Protein AF-A0A388Q4W3-F1 (afdb_monomer)

Structure (mmCIF, N/CA/C/O backbone):
data_AF-A0A388Q4W3-F1
#
_entry.id   AF-A0A388Q4W3-F1
#
loop_
_atom_site.group_PDB
_atom_site.id
_atom_site.type_symbol
_atom_site.label_atom_id
_atom_site.label_alt_id
_atom_site.label_comp_id
_atom_site.label_asym_id
_atom_site.label_entity_id
_atom_site.label_seq_id
_atom_site.pdbx_PDB_ins_code
_atom_site.Cartn_x
_atom_site.Cartn_y
_atom_site.Cartn_z
_atom_site.occupancy
_atom_site.B_iso_or_equiv
_atom_site.auth_seq_id
_atom_site.auth_comp_id
_atom_site.auth_asym_id
_atom_site.auth_atom_id
_atom_site.pdbx_PDB_model_num
ATOM 1 N N . MET A 1 1 ? -43.239 -4.126 -18.726 1.00 37.62 1 MET A N 1
ATOM 2 C CA . MET A 1 1 ? -42.387 -4.594 -17.608 1.00 37.62 1 MET A CA 1
ATOM 3 C C . MET A 1 1 ? -41.227 -3.624 -17.452 1.00 37.62 1 MET A C 1
ATOM 5 O O . MET A 1 1 ? -40.272 -3.714 -18.206 1.00 37.62 1 MET A O 1
ATOM 9 N N . SER A 1 2 ? -41.355 -2.637 -16.560 1.00 35.94 2 SER A N 1
ATOM 10 C CA . SER A 1 2 ? -40.298 -1.645 -16.319 1.00 35.94 2 SER A CA 1
ATOM 11 C C . SER A 1 2 ? -39.383 -2.150 -15.203 1.00 35.94 2 SER A C 1
ATOM 13 O O . SER A 1 2 ? -39.828 -2.343 -14.070 1.00 35.94 2 SER A O 1
ATOM 15 N N . SER A 1 3 ? -38.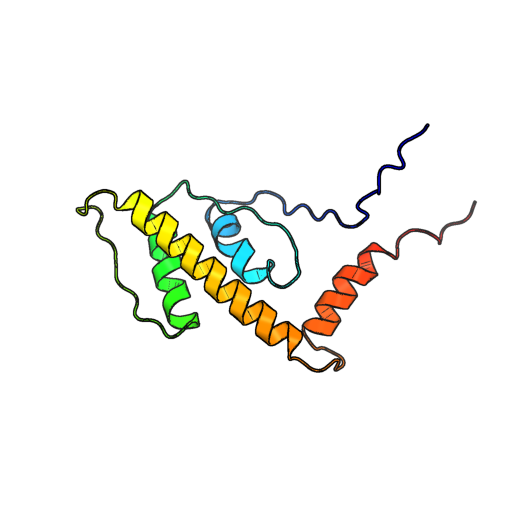131 -2.434 -15.555 1.00 40.25 3 SER A N 1
ATOM 16 C CA . SER A 1 3 ? -37.072 -2.815 -14.622 1.00 40.25 3 SER A CA 1
ATOM 17 C C . SER A 1 3 ? -36.729 -1.615 -13.738 1.00 40.25 3 SER A C 1
ATOM 19 O O . SER A 1 3 ? -36.239 -0.593 -14.218 1.00 40.25 3 SER A O 1
ATOM 21 N N . LYS A 1 4 ? -37.017 -1.731 -12.438 1.00 47.78 4 LYS A N 1
ATOM 22 C CA . LYS A 1 4 ? -36.595 -0.776 -11.409 1.00 47.78 4 LYS A CA 1
ATOM 23 C C . LYS A 1 4 ? -35.067 -0.812 -11.300 1.00 47.78 4 LYS A C 1
ATOM 25 O O . LYS A 1 4 ? -34.521 -1.683 -10.625 1.00 47.78 4 LYS A O 1
ATOM 30 N N . TYR A 1 5 ? -34.376 0.138 -11.923 1.00 44.47 5 TYR A N 1
ATOM 31 C CA . TYR A 1 5 ? -32.972 0.397 -11.613 1.00 44.47 5 TYR A CA 1
ATOM 32 C C . TYR A 1 5 ? -32.875 0.859 -10.153 1.00 44.47 5 TYR A C 1
ATOM 34 O O . TYR A 1 5 ? -33.400 1.909 -9.787 1.00 44.47 5 TYR A O 1
ATOM 42 N N . ARG A 1 6 ? -32.226 0.054 -9.303 1.00 44.84 6 ARG A N 1
ATOM 43 C CA . ARG A 1 6 ? -31.794 0.476 -7.966 1.00 44.84 6 ARG A CA 1
ATOM 44 C C . ARG A 1 6 ? -30.823 1.644 -8.148 1.00 44.84 6 ARG A C 1
ATOM 46 O O . ARG A 1 6 ? -29.697 1.429 -8.591 1.00 44.84 6 ARG A O 1
ATOM 53 N N . GLN A 1 7 ? -31.250 2.865 -7.834 1.00 46.81 7 GLN A N 1
ATOM 54 C CA . GLN A 1 7 ? -30.314 3.974 -7.682 1.00 46.81 7 GLN A CA 1
ATOM 55 C C . GLN A 1 7 ? -29.374 3.644 -6.519 1.00 46.81 7 GLN A C 1
ATOM 57 O O . GLN A 1 7 ? -29.808 3.445 -5.388 1.00 46.81 7 GLN A O 1
ATOM 62 N N . SER A 1 8 ? -28.083 3.541 -6.823 1.00 51.56 8 SER A N 1
ATOM 63 C CA . SER A 1 8 ? -27.015 3.527 -5.829 1.00 51.56 8 SER A CA 1
ATOM 64 C C . SER A 1 8 ? -26.903 4.940 -5.252 1.00 51.56 8 SER A C 1
ATOM 66 O O . SER A 1 8 ? -26.272 5.808 -5.854 1.00 51.56 8 SER A O 1
ATOM 68 N N . GLU A 1 9 ? -27.540 5.203 -4.109 1.00 54.03 9 GLU A N 1
ATOM 69 C CA . GLU A 1 9 ? -27.485 6.511 -3.429 1.00 54.03 9 GLU A CA 1
ATOM 70 C C . GLU A 1 9 ? -26.114 6.801 -2.770 1.00 54.03 9 GLU A C 1
ATOM 72 O O . GLU A 1 9 ? -25.948 7.805 -2.080 1.00 54.03 9 GLU A O 1
ATOM 77 N N . HIS A 1 10 ? -25.099 5.957 -3.005 1.00 56.53 10 HIS A N 1
ATOM 78 C CA . HIS A 1 10 ? -23.796 6.011 -2.332 1.00 56.53 10 HIS A CA 1
ATOM 79 C C . HIS A 1 10 ? -22.630 5.890 -3.324 1.00 56.53 10 HIS A C 1
ATOM 81 O O . HIS A 1 10 ? -21.868 4.926 -3.293 1.00 56.53 10 HIS A O 1
ATOM 87 N N . THR A 1 11 ? -22.478 6.863 -4.226 1.00 55.81 11 THR A N 1
ATOM 88 C CA . THR A 1 11 ? -21.311 6.916 -5.124 1.00 55.81 11 THR A CA 1
ATOM 89 C C . THR A 1 11 ? -20.368 8.026 -4.668 1.00 55.81 11 THR A C 1
ATOM 91 O O . THR A 1 11 ? -20.662 9.205 -4.842 1.00 55.81 11 THR A O 1
ATOM 94 N N . PHE A 1 12 ? -19.238 7.651 -4.068 1.00 62.59 12 PHE A N 1
ATOM 95 C CA . PHE A 1 12 ? -18.170 8.578 -3.696 1.00 62.59 12 PHE A CA 1
ATOM 96 C C . PHE A 1 12 ? -17.078 8.539 -4.767 1.00 62.59 12 PHE A C 1
ATOM 98 O O . PHE A 1 12 ? -16.511 7.481 -5.032 1.00 62.59 12 PHE A O 1
ATOM 105 N N . HIS A 1 13 ? -16.787 9.685 -5.386 1.00 67.00 13 HIS A N 1
ATOM 106 C CA . HIS A 1 13 ? -15.675 9.831 -6.323 1.00 67.00 13 HIS A CA 1
ATOM 107 C C . HIS A 1 13 ? -14.534 10.576 -5.636 1.00 67.00 13 HIS A C 1
ATOM 109 O O . HIS A 1 13 ? -14.684 11.736 -5.255 1.00 67.00 13 HIS A O 1
ATOM 115 N N . ILE A 1 14 ? -13.394 9.907 -5.477 1.00 67.56 14 ILE A N 1
ATOM 116 C CA . ILE A 1 14 ? -12.158 10.570 -5.067 1.00 67.56 14 ILE A CA 1
ATOM 117 C C . ILE A 1 14 ? -11.538 11.161 -6.336 1.00 67.56 14 ILE A C 1
ATOM 119 O O . ILE A 1 14 ? -11.213 10.387 -7.240 1.00 67.56 14 ILE A O 1
ATOM 123 N N . PRO A 1 15 ? -11.379 12.493 -6.438 1.00 68.12 15 PRO A N 1
ATOM 124 C CA . PRO A 1 15 ? -10.725 13.095 -7.590 1.00 68.12 15 PRO A CA 1
ATOM 125 C C . PRO A 1 15 ? -9.306 12.541 -7.735 1.00 68.12 15 PRO A C 1
ATOM 127 O O . PRO A 1 15 ? -8.598 12.325 -6.747 1.00 68.12 15 PRO A O 1
ATOM 130 N N . VAL A 1 16 ? -8.891 12.300 -8.977 1.00 61.94 16 VAL A N 1
ATOM 131 C CA . VAL A 1 16 ? -7.541 11.816 -9.275 1.00 61.94 16 VAL A CA 1
ATOM 132 C C . VAL A 1 16 ? -6.547 12.933 -8.957 1.00 61.94 16 VAL A C 1
ATOM 134 O O . VAL A 1 16 ? -6.521 13.963 -9.626 1.00 61.94 16 VAL A O 1
ATOM 137 N N . MET A 1 17 ? -5.747 12.730 -7.912 1.00 70.56 17 MET A N 1
ATOM 138 C CA . MET A 1 17 ? -4.642 13.613 -7.529 1.00 70.56 17 MET A CA 1
ATOM 139 C C . MET A 1 17 ? -3.316 13.052 -8.072 1.00 70.56 17 MET A C 1
ATOM 141 O O . MET A 1 17 ? -3.301 12.065 -8.807 1.00 70.56 17 MET A O 1
ATOM 145 N N . GLY A 1 18 ? -2.181 13.663 -7.718 1.00 82.31 18 GLY A N 1
ATOM 146 C CA . GLY A 1 18 ? -0.860 13.169 -8.121 1.00 82.31 18 GLY A CA 1
ATOM 147 C C . GLY A 1 18 ? -0.609 11.701 -7.736 1.00 82.31 18 GLY A C 1
ATOM 148 O O . GLY A 1 18 ? -1.206 11.171 -6.796 1.00 82.31 18 GLY A O 1
ATOM 149 N N . ILE A 1 19 ? 0.318 11.049 -8.441 1.00 84.88 19 ILE A N 1
ATOM 150 C CA . ILE A 1 19 ? 0.639 9.619 -8.285 1.00 84.88 19 ILE A CA 1
ATOM 151 C C . ILE A 1 19 ? 0.894 9.203 -6.827 1.00 84.88 19 ILE A C 1
ATOM 153 O O . ILE A 1 19 ? 0.330 8.206 -6.382 1.00 84.88 19 ILE A O 1
ATOM 157 N N . ALA A 1 20 ? 1.617 10.024 -6.057 1.00 83.38 20 ALA A N 1
ATOM 158 C CA . ALA A 1 20 ? 1.911 9.793 -4.641 1.00 83.38 20 ALA A CA 1
ATOM 159 C C . ALA A 1 20 ? 0.661 9.808 -3.744 1.00 83.38 20 ALA A C 1
ATOM 161 O O . ALA A 1 20 ? 0.606 9.106 -2.741 1.00 83.38 20 ALA A O 1
ATOM 162 N N . PHE A 1 21 ? -0.367 10.573 -4.113 1.00 86.06 21 PHE A N 1
ATOM 163 C CA . PHE A 1 21 ? -1.629 10.594 -3.378 1.00 86.06 21 PHE A CA 1
ATOM 164 C C . PHE A 1 21 ? -2.484 9.368 -3.709 1.00 86.06 21 PHE A C 1
ATOM 166 O O . PHE A 1 21 ? -3.055 8.734 -2.822 1.00 86.06 21 PHE A O 1
ATOM 173 N N . THR A 1 22 ? -2.580 9.025 -4.995 1.00 89.12 22 THR A N 1
ATOM 174 C CA . THR A 1 22 ? -3.431 7.911 -5.446 1.00 89.12 22 THR A CA 1
ATOM 175 C C . THR A 1 22 ? -2.925 6.561 -4.950 1.00 89.12 22 THR A C 1
ATOM 177 O O . THR A 1 22 ? -3.721 5.770 -4.458 1.00 89.12 22 THR A O 1
ATOM 180 N N . ILE A 1 23 ? -1.609 6.318 -4.974 1.00 92.25 23 ILE A N 1
ATOM 181 C CA . ILE A 1 23 ? -1.035 5.058 -4.484 1.00 92.25 23 ILE A CA 1
ATOM 182 C C . ILE A 1 23 ? -1.359 4.819 -2.999 1.00 92.25 23 ILE A C 1
ATOM 184 O O . ILE A 1 23 ? -1.687 3.710 -2.604 1.00 92.25 23 ILE A O 1
ATOM 188 N N . ASP A 1 24 ? -1.379 5.879 -2.195 1.00 91.81 24 ASP A N 1
ATOM 189 C CA . ASP A 1 24 ? -1.586 5.817 -0.748 1.00 91.81 24 ASP A CA 1
ATOM 190 C C . ASP A 1 24 ? -3.068 5.767 -0.319 1.00 91.81 24 ASP A C 1
ATOM 192 O O . ASP A 1 24 ? -3.432 5.214 0.722 1.00 91.81 24 ASP A O 1
ATOM 196 N N . SER A 1 25 ? -3.955 6.328 -1.142 1.00 91.69 25 SER A N 1
ATOM 197 C CA . SER A 1 25 ? -5.375 6.516 -0.820 1.00 91.69 25 SER A CA 1
ATOM 198 C C . SER A 1 25 ? -6.113 5.254 -0.332 1.00 91.69 25 SER A C 1
ATOM 200 O O . SER A 1 25 ? -6.801 5.351 0.691 1.00 91.69 25 SER A O 1
ATOM 202 N N . PRO A 1 26 ? -6.013 4.071 -0.981 1.00 92.19 26 PRO A N 1
ATOM 203 C CA . PRO A 1 26 ? -6.757 2.881 -0.554 1.00 92.19 26 PRO A CA 1
ATOM 204 C C . PRO A 1 26 ? -6.472 2.457 0.886 1.00 92.19 26 PRO A C 1
ATOM 206 O O . PRO A 1 26 ? -7.405 2.097 1.598 1.00 92.19 26 PRO A O 1
ATOM 209 N N . VAL A 1 27 ? -5.228 2.575 1.355 1.00 93.12 27 VAL A N 1
ATOM 210 C CA . VAL A 1 27 ? -4.858 2.200 2.730 1.00 93.12 27 VAL A CA 1
ATOM 211 C C . VAL A 1 27 ? -5.597 3.049 3.771 1.00 93.12 27 VAL A C 1
ATOM 213 O O . VAL A 1 27 ? -5.839 2.609 4.896 1.00 93.12 27 VAL A O 1
ATOM 216 N N . LYS A 1 28 ? -5.995 4.270 3.404 1.00 90.06 28 LYS A N 1
ATOM 217 C CA . LYS A 1 28 ? -6.660 5.218 4.304 1.00 90.06 28 LYS A CA 1
ATOM 218 C C . LYS A 1 28 ? -8.178 5.102 4.289 1.00 90.06 28 LYS A C 1
ATOM 220 O O . LYS A 1 28 ? -8.796 5.282 5.337 1.00 90.06 28 LYS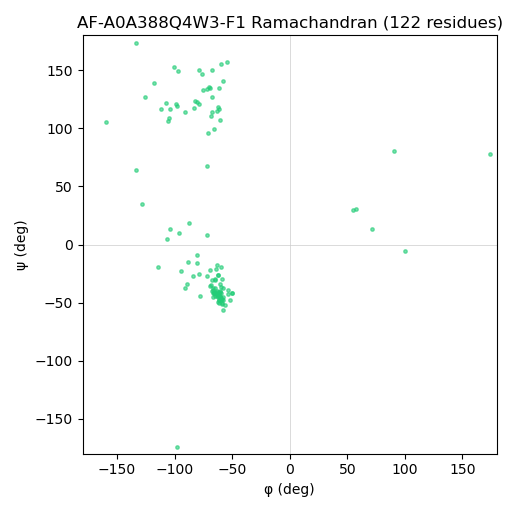 A O 1
ATOM 225 N N . VAL A 1 29 ? -8.775 4.837 3.125 1.00 88.88 29 VAL A N 1
ATOM 226 C CA . VAL A 1 29 ? -10.232 4.967 2.930 1.00 88.88 29 VAL A CA 1
ATOM 227 C C . VAL A 1 29 ? -10.956 3.650 2.657 1.00 88.88 29 VAL A C 1
ATOM 229 O O . VAL A 1 29 ? -12.165 3.582 2.879 1.00 88.88 29 VAL A O 1
ATOM 232 N N . ALA A 1 30 ? -10.256 2.590 2.233 1.00 89.94 30 ALA A N 1
ATOM 233 C CA . ALA A 1 30 ? -10.908 1.347 1.812 1.00 89.94 30 ALA A CA 1
ATOM 234 C C . ALA A 1 30 ? -11.657 0.645 2.955 1.00 89.94 30 ALA A C 1
ATOM 236 O O . ALA A 1 30 ? -12.711 0.057 2.721 1.00 89.94 30 ALA A O 1
ATOM 237 N N . ARG A 1 31 ? -11.195 0.782 4.210 1.00 87.06 31 ARG A N 1
ATOM 238 C CA . ARG A 1 31 ? -11.903 0.246 5.391 1.00 87.06 31 ARG A CA 1
ATOM 239 C C . ARG A 1 31 ? -13.315 0.812 5.581 1.00 87.06 31 ARG A C 1
ATOM 241 O O . ARG A 1 31 ? -14.127 0.201 6.265 1.00 87.06 31 ARG A O 1
ATOM 248 N N . PHE A 1 32 ? -13.604 1.959 4.966 1.00 83.50 32 PHE A N 1
ATOM 249 C CA . PHE A 1 32 ? -14.912 2.610 4.983 1.00 83.50 32 PHE A CA 1
ATOM 250 C C . PHE A 1 32 ? -15.764 2.279 3.747 1.00 83.50 32 PHE A C 1
ATOM 252 O O . PHE A 1 32 ? -16.785 2.920 3.523 1.00 83.50 32 PHE A O 1
ATOM 259 N N . GLY A 1 33 ? -15.350 1.319 2.914 1.00 81.00 33 GLY A N 1
ATOM 260 C CA . GLY A 1 33 ? -16.074 0.950 1.692 1.00 81.00 33 GLY A CA 1
ATOM 261 C C . GLY A 1 33 ? -15.997 1.997 0.575 1.00 81.00 33 GLY A C 1
ATOM 262 O O . GLY A 1 33 ? -16.748 1.917 -0.394 1.00 81.00 33 GLY A O 1
ATOM 263 N N . ILE A 1 34 ? -15.099 2.979 0.691 1.00 84.81 34 ILE A N 1
ATOM 264 C CA . ILE A 1 34 ? -14.896 4.008 -0.330 1.00 84.81 34 ILE A CA 1
ATOM 265 C C . ILE A 1 34 ? -13.975 3.442 -1.412 1.00 84.81 34 ILE A C 1
ATOM 267 O O . ILE A 1 34 ? -12.851 3.025 -1.129 1.00 84.81 34 ILE A O 1
ATOM 271 N N . SER A 1 35 ? -14.448 3.449 -2.657 1.00 85.00 35 SER A N 1
ATOM 272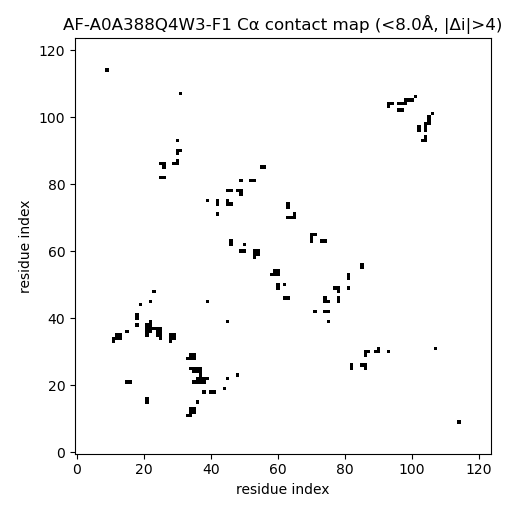 C CA . SER A 1 35 ? -13.645 3.040 -3.811 1.00 85.00 35 SER A CA 1
ATOM 273 C C . SER A 1 35 ? -12.572 4.088 -4.121 1.00 85.00 35 SER A C 1
ATOM 275 O O . SER A 1 35 ? -12.858 5.285 -4.165 1.00 85.00 35 SER A O 1
ATOM 277 N N . SER A 1 36 ? -11.339 3.642 -4.353 1.00 88.50 36 SER A N 1
ATOM 278 C CA . SER A 1 36 ? -10.196 4.488 -4.711 1.00 88.50 36 SER A CA 1
ATOM 279 C C . SER A 1 36 ? -9.414 3.893 -5.887 1.00 88.50 36 SER A C 1
ATOM 281 O O . SER A 1 36 ? -9.703 2.790 -6.350 1.00 88.50 36 SER A O 1
ATOM 283 N N . VAL A 1 37 ? -8.434 4.644 -6.392 1.00 89.50 37 VAL A N 1
ATOM 284 C CA . VAL A 1 37 ? -7.582 4.260 -7.527 1.00 89.50 37 VAL A CA 1
ATOM 285 C C . VAL A 1 37 ? -6.133 4.179 -7.058 1.00 89.50 37 VAL A C 1
ATOM 287 O O . VAL A 1 37 ? -5.700 5.060 -6.325 1.00 89.50 37 VAL A O 1
ATOM 290 N N . ILE A 1 38 ? -5.385 3.172 -7.518 1.00 91.56 38 ILE A N 1
ATOM 291 C CA . ILE A 1 38 ? -3.937 3.030 -7.300 1.00 91.56 38 ILE A CA 1
ATOM 292 C C . ILE A 1 38 ? -3.216 3.313 -8.616 1.00 91.56 38 ILE A C 1
ATOM 294 O O . ILE A 1 38 ? -3.451 2.625 -9.609 1.00 91.56 38 ILE A O 1
ATOM 298 N N . SER A 1 39 ? -2.315 4.296 -8.629 1.00 90.12 39 SER A N 1
ATOM 299 C CA . SER A 1 39 ? -1.401 4.484 -9.758 1.00 90.12 39 SER A CA 1
ATOM 300 C C . SER A 1 39 ? -0.254 3.475 -9.680 1.00 90.12 39 SER A C 1
ATOM 302 O O . SER A 1 39 ? 0.504 3.477 -8.714 1.00 90.12 39 SER A O 1
ATOM 304 N N . ILE A 1 40 ? -0.108 2.642 -10.715 1.00 89.88 40 ILE A N 1
ATOM 305 C CA . ILE A 1 40 ? 0.989 1.663 -10.867 1.00 89.88 40 ILE A CA 1
ATOM 306 C C . ILE A 1 40 ? 2.057 2.114 -11.879 1.00 89.88 40 ILE A C 1
ATOM 308 O O . ILE A 1 40 ? 2.862 1.315 -12.356 1.00 89.88 40 ILE A O 1
ATOM 312 N N . VAL A 1 41 ? 2.020 3.391 -12.272 1.00 89.19 41 VAL A N 1
ATOM 313 C CA . VAL A 1 41 ? 2.850 3.932 -13.358 1.00 89.19 41 VAL A CA 1
ATOM 314 C C . VAL A 1 41 ? 4.330 3.921 -12.980 1.00 89.19 41 VAL A C 1
ATOM 316 O O . VAL A 1 41 ? 5.169 3.499 -13.778 1.00 89.19 41 VAL A O 1
ATOM 319 N N . GLU A 1 42 ? 4.645 4.361 -11.761 1.00 91.38 42 GLU A N 1
ATOM 320 C CA . GLU A 1 42 ? 6.016 4.544 -11.296 1.00 91.38 42 GLU A CA 1
ATOM 321 C C . GLU A 1 42 ? 6.429 3.439 -10.324 1.00 91.38 42 GLU A C 1
ATOM 323 O O . GLU A 1 42 ? 6.001 3.382 -9.177 1.00 91.38 42 GLU A O 1
ATOM 328 N N . ASP A 1 43 ? 7.309 2.565 -10.793 1.00 91.44 43 ASP A N 1
ATOM 329 C CA . ASP A 1 43 ? 7.768 1.399 -10.045 1.00 91.44 43 ASP A CA 1
ATOM 330 C C . ASP A 1 43 ? 8.636 1.754 -8.819 1.00 91.44 43 ASP A C 1
ATOM 332 O O . ASP A 1 43 ? 8.523 1.120 -7.771 1.00 91.44 43 ASP A O 1
ATOM 336 N N . HIS A 1 44 ? 9.456 2.807 -8.906 1.00 92.38 44 HIS A N 1
ATOM 337 C CA . HIS A 1 44 ? 10.256 3.262 -7.765 1.00 92.38 44 HIS A CA 1
ATOM 338 C C . HIS A 1 44 ? 9.373 3.731 -6.604 1.00 92.38 44 HIS A C 1
ATOM 340 O O . HIS A 1 44 ? 9.638 3.408 -5.446 1.00 92.38 44 HIS A O 1
ATOM 346 N N . LEU A 1 45 ? 8.285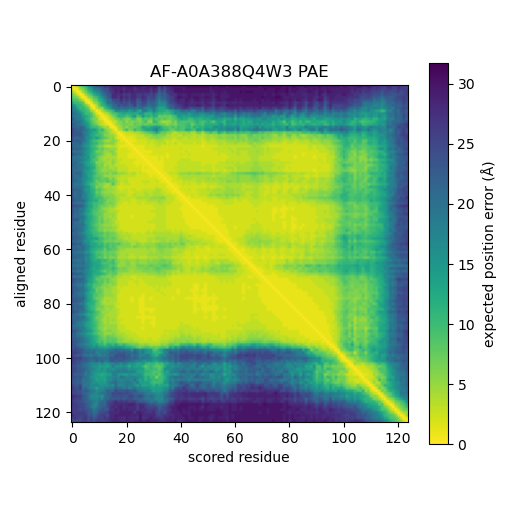 4.436 -6.922 1.00 94.00 45 LEU A N 1
ATOM 347 C CA . LEU A 1 45 ? 7.300 4.862 -5.938 1.00 94.00 45 LEU A CA 1
ATOM 348 C C . LEU A 1 45 ? 6.637 3.658 -5.259 1.00 94.00 45 LEU A C 1
ATOM 350 O O . LEU A 1 45 ? 6.480 3.664 -4.043 1.00 94.00 45 LEU A O 1
ATOM 354 N N . ILE A 1 46 ? 6.309 2.605 -6.011 1.00 95.25 46 ILE A N 1
ATOM 355 C CA . ILE A 1 46 ? 5.751 1.365 -5.451 1.00 95.25 46 ILE A CA 1
ATOM 356 C C . ILE A 1 46 ? 6.725 0.729 -4.456 1.00 95.25 46 ILE A C 1
ATOM 358 O O . ILE A 1 46 ? 6.313 0.369 -3.356 1.00 95.25 46 ILE A O 1
ATOM 362 N N . GLU A 1 47 ? 8.013 0.644 -4.793 1.00 95.38 47 GLU A N 1
ATOM 363 C CA . GLU A 1 47 ? 9.024 0.083 -3.888 1.00 95.38 47 GLU A CA 1
ATOM 364 C C . GLU A 1 47 ? 9.185 0.912 -2.606 1.00 95.38 47 GLU A C 1
ATOM 366 O O . GLU A 1 47 ? 9.214 0.357 -1.506 1.00 95.38 47 GLU A O 1
ATOM 371 N N . MET A 1 48 ? 9.198 2.245 -2.717 1.00 94.88 48 MET A N 1
ATOM 372 C CA . MET A 1 48 ? 9.207 3.126 -1.543 1.00 94.88 48 MET A CA 1
ATOM 373 C C . MET A 1 48 ? 7.967 2.918 -0.664 1.00 94.88 48 MET A C 1
ATOM 375 O O . MET A 1 48 ? 8.071 2.876 0.563 1.00 94.88 48 MET A O 1
ATOM 379 N N . MET A 1 49 ? 6.792 2.753 -1.277 1.00 95.06 49 MET A N 1
ATOM 380 C CA . MET A 1 49 ? 5.545 2.510 -0.552 1.00 95.06 49 MET A CA 1
ATOM 381 C C . MET A 1 49 ? 5.520 1.129 0.111 1.00 95.06 49 MET A C 1
ATOM 383 O O . MET A 1 49 ? 5.021 1.016 1.231 1.00 95.06 49 MET A O 1
ATOM 387 N N . ARG A 1 50 ? 6.097 0.093 -0.518 1.00 95.75 50 ARG A N 1
ATOM 388 C CA . ARG A 1 50 ? 6.323 -1.211 0.129 1.00 95.75 50 ARG A CA 1
ATOM 389 C C . ARG A 1 50 ? 7.173 -1.019 1.381 1.00 95.75 50 ARG A C 1
ATOM 391 O O . ARG A 1 50 ? 6.706 -1.327 2.477 1.00 95.75 50 ARG A O 1
ATOM 398 N N . GLN A 1 51 ? 8.356 -0.421 1.247 1.00 95.62 51 GLN A N 1
ATOM 399 C CA . GLN A 1 51 ? 9.252 -0.167 2.379 1.00 95.62 51 GLN A CA 1
ATOM 400 C C . GLN A 1 51 ? 8.559 0.595 3.521 1.00 95.62 51 GLN A C 1
ATOM 402 O O . GLN A 1 51 ? 8.782 0.289 4.692 1.00 95.62 51 GLN A O 1
ATOM 407 N N . HIS A 1 52 ? 7.700 1.562 3.193 1.00 95.31 52 HIS A N 1
ATOM 408 C CA . HIS A 1 52 ? 6.945 2.332 4.179 1.00 95.31 52 HIS A CA 1
ATOM 409 C C . HIS A 1 52 ? 5.902 1.495 4.939 1.00 95.31 52 HIS A C 1
ATOM 411 O O . HIS A 1 52 ? 5.736 1.672 6.146 1.00 95.31 52 HIS A O 1
ATOM 417 N N . TYR A 1 53 ? 5.201 0.586 4.253 1.00 95.94 53 TYR A N 1
ATOM 418 C CA . TYR A 1 53 ? 4.038 -0.112 4.806 1.00 95.94 53 TYR A CA 1
ATOM 419 C C . TYR A 1 53 ? 4.328 -1.479 5.431 1.00 95.94 53 TYR A C 1
ATOM 421 O O . TYR A 1 53 ? 3.577 -1.899 6.311 1.00 95.94 53 TYR A O 1
ATOM 429 N N . TYR A 1 54 ? 5.415 -2.159 5.073 1.00 95.38 54 TYR A N 1
ATOM 430 C CA . TYR A 1 54 ? 5.791 -3.432 5.709 1.00 95.38 54 TYR A CA 1
ATOM 431 C C . TYR A 1 54 ? 5.893 -3.374 7.249 1.00 95.38 54 TYR A C 1
ATOM 433 O O . TYR A 1 54 ? 5.348 -4.264 7.912 1.00 95.38 54 TYR A O 1
ATOM 441 N N . PRO A 1 55 ? 6.478 -2.317 7.855 1.00 93.31 55 PRO A N 1
ATOM 442 C CA . PRO A 1 55 ? 6.497 -2.169 9.309 1.00 93.31 55 PRO A CA 1
ATOM 443 C C . PRO A 1 55 ? 5.102 -2.135 9.946 1.00 93.31 55 PRO A C 1
ATOM 445 O O . PRO A 1 55 ? 4.943 -2.580 11.080 1.00 93.31 55 PRO A O 1
ATOM 448 N N . SER A 1 56 ? 4.085 -1.645 9.224 1.00 90.56 56 SER A N 1
ATOM 449 C CA . SER A 1 56 ? 2.716 -1.512 9.747 1.00 90.56 56 SER A CA 1
ATOM 450 C C . SER A 1 56 ? 2.011 -2.850 9.976 1.00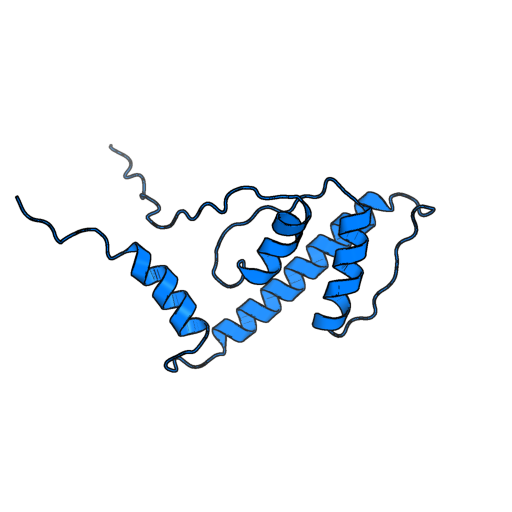 90.56 56 SER A C 1
ATOM 452 O O . SER A 1 56 ? 1.091 -2.916 10.786 1.00 90.56 56 SER A O 1
ATOM 454 N N . ILE A 1 57 ? 2.461 -3.911 9.301 1.00 92.00 57 ILE A N 1
ATOM 455 C CA . ILE A 1 57 ? 1.927 -5.271 9.449 1.00 92.00 57 ILE A CA 1
ATOM 456 C C . ILE A 1 57 ? 2.877 -6.195 10.220 1.00 92.00 57 ILE A C 1
ATOM 458 O O . ILE A 1 57 ? 2.596 -7.382 10.342 1.00 92.00 57 ILE A O 1
ATOM 462 N N . HIS A 1 58 ? 3.989 -5.672 10.748 1.00 91.81 58 HIS A N 1
ATOM 463 C CA . HIS A 1 58 ? 5.027 -6.446 11.441 1.00 91.81 58 HIS A CA 1
ATOM 464 C C . HIS A 1 58 ? 5.649 -7.578 10.599 1.00 91.81 58 HIS A C 1
ATOM 466 O O . HIS A 1 58 ? 6.098 -8.585 11.144 1.00 91.81 58 HIS A O 1
ATOM 472 N N . HIS A 1 59 ? 5.711 -7.407 9.275 1.00 90.62 59 HIS A N 1
ATOM 473 C CA . HIS A 1 59 ? 6.405 -8.330 8.374 1.00 90.62 59 HIS A CA 1
ATOM 474 C C . HIS A 1 59 ? 7.787 -7.796 7.979 1.00 90.62 59 HIS A C 1
ATOM 476 O O . HIS A 1 59 ? 8.019 -6.586 7.946 1.00 90.62 59 HIS A O 1
ATOM 482 N N . LEU A 1 60 ? 8.705 -8.713 7.658 1.00 91.69 60 LEU A N 1
ATOM 483 C CA . LEU A 1 60 ? 10.026 -8.370 7.138 1.00 91.69 60 LEU A CA 1
ATOM 484 C C . LEU A 1 60 ? 9.882 -7.757 5.739 1.00 91.69 60 LEU A C 1
ATOM 486 O O . LEU A 1 60 ? 9.263 -8.355 4.862 1.00 91.69 60 LEU A O 1
ATOM 490 N N . TYR A 1 61 ? 10.464 -6.577 5.540 1.00 94.31 61 TYR A N 1
ATOM 491 C CA . TYR A 1 61 ? 10.589 -5.975 4.219 1.00 94.31 61 TYR A CA 1
ATOM 492 C C . TYR A 1 61 ? 11.769 -6.597 3.469 1.00 94.31 61 TYR A C 1
ATOM 494 O O . TYR A 1 61 ? 12.909 -6.505 3.927 1.00 94.31 61 TYR A O 1
ATOM 502 N N . GLU A 1 62 ? 11.493 -7.168 2.299 1.00 93.81 62 GLU A N 1
ATOM 503 C CA . GLU A 1 62 ? 12.512 -7.649 1.368 1.00 93.81 62 GLU A CA 1
ATOM 504 C C . GLU A 1 62 ? 12.512 -6.773 0.101 1.00 93.81 62 GLU A C 1
ATOM 506 O O . GLU A 1 62 ? 11.494 -6.710 -0.610 1.00 93.81 62 GLU A O 1
ATOM 511 N N . PRO A 1 63 ? 13.624 -6.063 -0.182 1.00 94.25 63 PRO A N 1
ATOM 512 C CA . PRO A 1 63 ? 13.732 -5.233 -1.372 1.00 94.25 63 PRO A CA 1
ATOM 513 C C . PRO A 1 63 ? 13.806 -6.114 -2.620 1.00 94.25 63 PRO A C 1
ATOM 515 O O . PRO A 1 63 ? 14.559 -7.085 -2.658 1.00 94.25 63 PRO A O 1
ATOM 518 N N . ILE A 1 64 ? 13.062 -5.741 -3.658 1.00 94.19 64 ILE A N 1
ATOM 519 C CA . ILE A 1 64 ? 13.106 -6.415 -4.963 1.00 94.19 64 ILE A CA 1
ATOM 520 C C . ILE A 1 64 ? 14.025 -5.591 -5.850 1.00 94.19 64 ILE A C 1
ATOM 522 O O . ILE A 1 64 ? 13.729 -4.426 -6.090 1.00 94.19 64 ILE A O 1
ATOM 526 N N . SER A 1 65 ? 15.132 -6.133 -6.347 1.00 93.81 65 SER A N 1
ATOM 527 C CA . SER A 1 65 ? 16.085 -5.355 -7.156 1.00 93.81 65 SER A CA 1
ATOM 528 C C . SER A 1 65 ? 15.615 -5.180 -8.603 1.00 93.81 65 SER A C 1
ATOM 530 O O . SER A 1 65 ? 14.992 -6.067 -9.177 1.00 93.81 65 SER A O 1
ATOM 532 N N . VAL A 1 66 ? 15.995 -4.067 -9.245 1.00 93.50 66 VAL A N 1
ATOM 533 C CA . VAL A 1 66 ? 15.749 -3.838 -10.685 1.00 93.50 66 VAL A CA 1
ATOM 534 C C . VAL A 1 66 ? 16.477 -4.841 -11.589 1.00 93.50 66 VAL A C 1
ATOM 536 O O . VAL A 1 66 ? 16.122 -4.988 -12.754 1.00 93.50 66 VAL A O 1
ATOM 539 N N . SER A 1 67 ? 17.488 -5.534 -11.058 1.00 94.25 67 SER A N 1
ATOM 540 C CA . SER A 1 67 ? 18.224 -6.583 -11.772 1.00 94.25 67 SER A CA 1
ATOM 541 C C . SER A 1 67 ? 17.494 -7.929 -11.788 1.00 94.25 67 SER A C 1
ATOM 543 O O . SER A 1 67 ? 17.941 -8.855 -12.463 1.00 94.25 67 SER A O 1
ATOM 545 N N . GLU A 1 68 ? 16.407 -8.077 -11.028 1.00 94.25 68 GLU A N 1
ATOM 546 C CA . GLU A 1 68 ? 15.635 -9.314 -11.014 1.00 94.25 68 GLU A CA 1
ATOM 547 C C . GLU A 1 68 ? 14.750 -9.459 -12.259 1.00 94.25 68 GLU A C 1
ATOM 549 O O . GLU A 1 68 ? 14.180 -8.475 -12.742 1.00 94.25 68 GLU A O 1
ATOM 554 N N . PRO A 1 69 ? 14.533 -10.696 -12.742 1.00 94.69 69 PRO A N 1
ATOM 555 C CA . PRO A 1 69 ? 13.524 -10.945 -13.761 1.00 94.69 69 PRO A CA 1
ATOM 556 C C . PRO A 1 69 ? 12.140 -10.556 -13.226 1.00 94.69 69 PRO A C 1
ATOM 558 O O . PRO A 1 69 ? 11.792 -10.869 -12.079 1.00 94.69 69 PRO A O 1
ATOM 561 N N . ASP A 1 70 ? 11.379 -9.854 -14.066 1.00 94.06 70 ASP A N 1
ATOM 562 C CA . ASP A 1 70 ? 10.022 -9.365 -13.798 1.00 94.06 70 ASP A CA 1
ATOM 563 C C . ASP A 1 70 ? 9.877 -8.508 -12.529 1.00 94.06 70 ASP A C 1
ATOM 565 O O . ASP A 1 70 ? 8.802 -8.460 -11.923 1.00 94.06 70 ASP A O 1
ATOM 569 N N . TYR A 1 71 ? 10.937 -7.784 -12.138 1.00 95.38 71 TYR A N 1
ATOM 570 C CA . TYR A 1 71 ? 10.955 -6.970 -10.916 1.00 95.38 71 TYR A CA 1
ATOM 571 C C . TYR A 1 71 ? 9.738 -6.039 -10.793 1.00 95.38 71 TYR A C 1
ATOM 573 O O . TYR A 1 71 ? 9.131 -5.972 -9.727 1.00 95.38 71 TYR A O 1
ATOM 581 N N . ARG A 1 72 ? 9.312 -5.391 -11.892 1.00 95.00 72 ARG A N 1
ATOM 582 C CA . ARG A 1 72 ? 8.140 -4.496 -11.896 1.00 95.00 72 ARG A CA 1
ATOM 583 C C . ARG A 1 72 ? 6.855 -5.223 -11.521 1.00 95.00 72 ARG A C 1
ATOM 585 O O . ARG A 1 72 ? 6.090 -4.750 -10.686 1.00 95.00 72 ARG A O 1
ATOM 592 N N . ALA A 1 73 ? 6.605 -6.376 -12.139 1.00 95.50 73 ALA A N 1
ATOM 593 C CA . ALA A 1 73 ? 5.397 -7.152 -11.884 1.00 95.50 73 ALA A CA 1
ATOM 594 C C . ALA A 1 73 ? 5.390 -7.700 -10.452 1.00 95.50 73 ALA A C 1
ATOM 596 O O . ALA A 1 73 ? 4.353 -7.656 -9.788 1.00 95.50 73 ALA A O 1
ATOM 597 N N . LYS A 1 74 ? 6.551 -8.145 -9.954 1.00 96.44 74 LYS A N 1
ATOM 598 C CA . LYS A 1 74 ? 6.717 -8.589 -8.565 1.00 96.44 74 LYS A CA 1
ATOM 599 C C . LYS A 1 74 ? 6.445 -7.457 -7.572 1.00 96.44 74 LYS A C 1
ATOM 601 O O . LYS A 1 74 ? 5.629 -7.646 -6.677 1.00 96.44 74 LYS A O 1
ATOM 606 N N . ARG A 1 75 ? 7.045 -6.274 -7.768 1.00 96.19 75 ARG A N 1
ATOM 607 C CA . ARG A 1 75 ? 6.822 -5.085 -6.924 1.00 96.19 75 ARG A CA 1
ATOM 608 C C . ARG A 1 75 ? 5.350 -4.678 -6.897 1.00 96.19 75 ARG A C 1
ATOM 610 O O . ARG A 1 75 ? 4.798 -4.483 -5.819 1.00 96.19 75 ARG A O 1
ATOM 617 N N . ILE A 1 76 ? 4.697 -4.607 -8.062 1.00 95.94 76 ILE A N 1
ATOM 618 C CA . ILE A 1 76 ? 3.263 -4.285 -8.161 1.00 95.94 76 ILE A CA 1
ATOM 619 C C . ILE A 1 76 ? 2.422 -5.334 -7.424 1.00 95.94 76 ILE A C 1
ATOM 621 O O . ILE A 1 76 ? 1.575 -4.976 -6.610 1.00 95.94 76 ILE A O 1
ATOM 625 N N . THR A 1 77 ? 2.651 -6.620 -7.693 1.00 96.44 77 THR A N 1
ATOM 626 C CA . THR A 1 77 ? 1.867 -7.717 -7.105 1.00 96.44 77 THR A CA 1
ATOM 627 C C . THR A 1 77 ? 2.002 -7.738 -5.589 1.00 96.44 77 THR A C 1
ATOM 629 O O . THR A 1 77 ? 1.001 -7.789 -4.875 1.00 96.44 77 THR A O 1
ATOM 632 N N . ASP A 1 78 ? 3.233 -7.651 -5.094 1.00 96.56 78 ASP A N 1
ATOM 633 C CA . ASP A 1 78 ? 3.512 -7.646 -3.666 1.00 96.56 78 ASP A CA 1
ATOM 634 C C . ASP A 1 78 ? 2.901 -6.420 -2.973 1.00 96.56 78 ASP A C 1
ATOM 636 O O . ASP A 1 78 ? 2.230 -6.558 -1.952 1.00 96.56 78 ASP A O 1
ATOM 640 N N . TYR A 1 79 ? 3.002 -5.237 -3.587 1.00 96.50 79 TYR A N 1
ATOM 641 C CA . TYR A 1 79 ? 2.358 -4.032 -3.070 1.00 96.50 79 TYR A CA 1
ATOM 642 C C . TYR A 1 79 ? 0.828 -4.157 -2.991 1.00 96.50 79 TYR A C 1
ATOM 644 O O . TYR A 1 79 ? 0.228 -3.797 -1.979 1.00 96.50 79 TYR A O 1
ATOM 652 N N . LEU A 1 80 ? 0.175 -4.699 -4.023 1.00 96.12 80 LEU A N 1
ATOM 653 C CA . LEU A 1 80 ? -1.277 -4.903 -4.006 1.00 96.12 80 LEU A CA 1
ATOM 654 C C . LEU A 1 80 ? -1.699 -5.916 -2.928 1.00 96.12 80 LEU A C 1
ATOM 656 O O . LEU A 1 80 ? -2.708 -5.705 -2.249 1.00 96.12 80 LEU A O 1
ATOM 660 N N . ASN A 1 81 ? -0.907 -6.970 -2.716 1.00 96.38 81 ASN A N 1
ATOM 661 C CA . ASN A 1 81 ? -1.127 -7.940 -1.641 1.00 96.38 81 ASN A CA 1
ATOM 662 C C . ASN A 1 81 ? -0.946 -7.312 -0.250 1.00 96.38 81 ASN A C 1
ATOM 664 O O . ASN A 1 81 ? -1.756 -7.559 0.651 1.00 96.38 81 ASN A O 1
ATOM 668 N N . LEU A 1 82 ? 0.075 -6.469 -0.086 1.00 96.06 82 LEU A N 1
ATOM 669 C CA . LEU A 1 82 ? 0.331 -5.697 1.129 1.00 96.06 82 LEU A CA 1
ATOM 670 C C . LEU A 1 82 ? -0.856 -4.784 1.458 1.00 96.06 82 LEU A C 1
ATOM 672 O O . LEU A 1 82 ? -1.399 -4.851 2.561 1.00 96.06 82 LEU A O 1
ATOM 676 N N . VAL A 1 83 ? -1.316 -3.989 0.486 1.00 96.00 83 VAL A N 1
ATOM 677 C CA . VAL A 1 83 ? -2.485 -3.110 0.650 1.00 96.00 83 VAL A CA 1
ATOM 678 C C . VAL A 1 83 ? -3.727 -3.917 1.018 1.00 96.00 83 VAL A C 1
ATOM 680 O O . VAL A 1 83 ? -4.419 -3.559 1.970 1.00 96.00 83 VAL A O 1
ATOM 683 N N . ASN A 1 84 ? -3.996 -5.027 0.324 1.00 95.19 84 ASN A N 1
ATOM 684 C CA . ASN A 1 84 ? -5.132 -5.889 0.649 1.00 95.19 84 ASN A CA 1
ATOM 685 C C . ASN A 1 84 ? -5.054 -6.398 2.097 1.00 95.19 84 ASN A C 1
ATOM 687 O O . ASN A 1 84 ? -6.035 -6.308 2.831 1.00 95.19 84 ASN A O 1
ATOM 691 N N . THR A 1 85 ? -3.882 -6.854 2.538 1.00 95.75 85 THR A N 1
ATOM 692 C CA . THR A 1 85 ? -3.665 -7.342 3.909 1.00 95.75 85 THR A CA 1
ATOM 693 C C . THR A 1 85 ? -3.960 -6.258 4.945 1.00 95.75 85 THR A C 1
ATOM 695 O O . THR A 1 85 ? -4.725 -6.493 5.883 1.00 95.75 85 THR A O 1
ATOM 698 N N . ILE A 1 86 ? -3.424 -5.050 4.744 1.00 95.25 86 ILE A N 1
ATOM 699 C CA . ILE A 1 86 ? -3.663 -3.905 5.631 1.00 95.25 86 ILE A CA 1
ATOM 700 C C . ILE A 1 86 ? -5.158 -3.573 5.695 1.00 95.25 86 ILE A C 1
ATOM 702 O O . ILE A 1 86 ? -5.709 -3.392 6.781 1.00 95.25 86 ILE A O 1
ATOM 706 N N . VAL A 1 87 ? -5.838 -3.523 4.547 1.00 93.81 87 VAL A N 1
ATOM 707 C CA . VAL A 1 87 ? -7.273 -3.212 4.485 1.00 93.81 87 VAL A CA 1
ATOM 708 C C . VAL A 1 87 ? -8.101 -4.274 5.208 1.00 93.81 87 VAL A C 1
ATOM 710 O O . VAL A 1 87 ? -8.985 -3.913 5.983 1.00 93.81 87 VAL A O 1
ATOM 713 N N . GLN A 1 88 ? -7.798 -5.564 5.036 1.00 92.94 88 GLN A N 1
ATOM 714 C CA . GLN A 1 88 ? -8.498 -6.636 5.754 1.00 92.94 88 GLN A CA 1
ATOM 715 C C . GLN A 1 88 ? -8.326 -6.514 7.273 1.00 92.94 88 GLN A C 1
ATOM 717 O O . GLN A 1 88 ? -9.311 -6.594 8.008 1.00 92.94 88 GLN A O 1
ATOM 722 N N . GLN A 1 89 ? -7.107 -6.245 7.751 1.00 92.88 89 GLN A N 1
ATOM 723 C CA . GLN A 1 89 ? -6.842 -6.033 9.179 1.00 92.88 89 GLN A CA 1
ATOM 724 C C . GLN A 1 89 ? -7.602 -4.817 9.724 1.00 92.88 89 GLN A C 1
ATOM 726 O O . GLN A 1 89 ? -8.245 -4.898 10.773 1.00 92.88 89 GLN A O 1
ATOM 731 N N . GLN A 1 90 ? -7.589 -3.699 8.993 1.00 91.31 90 GLN A N 1
ATOM 732 C CA . GLN A 1 90 ? -8.343 -2.500 9.359 1.00 91.31 90 GLN A CA 1
ATOM 733 C C . GLN A 1 90 ? -9.855 -2.756 9.401 1.00 91.31 90 GLN A C 1
ATOM 735 O O . GLN A 1 90 ? -10.529 -2.292 10.319 1.00 91.31 90 GLN A O 1
ATOM 740 N N . MET A 1 91 ? -10.395 -3.502 8.433 1.00 88.31 91 MET A N 1
ATOM 741 C CA . MET A 1 91 ? -11.811 -3.872 8.398 1.00 88.31 91 MET A CA 1
ATOM 742 C C . MET A 1 91 ? -12.186 -4.793 9.558 1.00 88.31 91 MET A C 1
ATOM 744 O O . MET A 1 91 ? -13.239 -4.610 10.166 1.00 88.31 91 MET A O 1
ATOM 748 N N . GLN A 1 92 ? -11.340 -5.772 9.882 1.00 89.44 92 GLN A N 1
ATOM 749 C CA . GLN A 1 92 ? -11.565 -6.661 11.018 1.00 89.44 92 GLN A CA 1
ATOM 750 C C . GLN A 1 92 ? -11.563 -5.880 12.333 1.00 89.44 92 GLN A C 1
ATOM 752 O O . GLN A 1 92 ? -12.477 -6.052 13.140 1.00 89.44 92 GLN A O 1
ATOM 757 N N . LYS A 1 93 ? -10.600 -4.966 12.507 1.00 88.25 93 LYS A N 1
ATOM 758 C CA . LYS A 1 93 ? -10.542 -4.068 13.662 1.00 88.25 93 LYS A CA 1
ATOM 759 C C . LYS A 1 93 ? -11.809 -3.218 13.768 1.00 88.25 93 LYS A C 1
ATOM 761 O O . LYS A 1 93 ? -12.462 -3.245 14.807 1.00 88.25 93 LYS A O 1
ATOM 766 N N . LEU A 1 94 ? -12.216 -2.565 12.679 1.00 84.25 94 LEU A N 1
ATOM 767 C CA . LEU A 1 94 ? -13.415 -1.721 12.639 1.00 84.25 94 LEU A CA 1
ATOM 768 C C . LEU A 1 94 ? -14.702 -2.498 12.963 1.00 84.25 94 LEU A C 1
ATOM 770 O O . LEU A 1 94 ? -15.599 -1.956 13.597 1.00 84.25 94 LEU A O 1
ATOM 774 N N . ARG A 1 95 ? -14.793 -3.777 12.574 1.00 79.50 95 ARG A N 1
ATOM 775 C CA . ARG A 1 95 ? -15.922 -4.655 12.939 1.00 79.50 95 ARG A CA 1
ATOM 776 C C . ARG A 1 95 ? -15.925 -5.066 14.413 1.00 79.50 95 ARG A C 1
ATOM 778 O O . ARG A 1 95 ? -16.986 -5.392 14.931 1.00 79.50 95 ARG A O 1
ATOM 785 N N . SER A 1 96 ? -14.757 -5.106 15.053 1.00 81.62 96 SER A N 1
ATOM 786 C CA . SER A 1 96 ? -14.607 -5.481 16.466 1.00 81.62 96 SER A CA 1
ATOM 787 C C . SER A 1 96 ? -14.731 -4.306 17.441 1.00 81.62 96 SER A C 1
ATOM 789 O O . SER A 1 96 ? -14.888 -4.529 18.638 1.00 81.62 96 SER A O 1
ATOM 791 N N . GLU A 1 97 ? -14.656 -3.066 16.951 1.00 77.31 97 GLU A N 1
ATOM 792 C CA . GLU A 1 97 ? -14.799 -1.865 17.776 1.00 77.31 97 GLU A CA 1
ATOM 793 C C . GLU A 1 97 ? -16.244 -1.700 18.275 1.00 77.31 97 GLU A C 1
ATOM 795 O O . GLU A 1 97 ? -17.209 -1.847 17.523 1.00 77.31 97 GLU A O 1
ATOM 800 N N . ALA A 1 98 ? -16.396 -1.386 19.565 1.00 63.66 98 ALA A N 1
ATOM 801 C CA . ALA A 1 98 ? -17.692 -1.093 20.164 1.00 63.66 98 ALA A CA 1
ATOM 802 C C . ALA A 1 98 ? -18.269 0.223 19.610 1.00 63.66 98 ALA A C 1
ATOM 804 O O . ALA A 1 98 ? -17.532 1.154 19.276 1.00 63.66 98 ALA A O 1
ATOM 805 N N . PHE A 1 99 ? -19.601 0.321 19.547 1.00 59.97 99 PHE A N 1
ATOM 806 C CA . PHE A 1 99 ? -20.322 1.534 19.142 1.00 59.97 99 PHE A CA 1
ATOM 807 C C . PHE A 1 99 ? -20.241 2.621 20.226 1.00 59.97 99 PHE A C 1
ATOM 809 O O . PHE A 1 99 ? -21.232 2.973 20.864 1.00 59.97 99 PHE A O 1
ATOM 816 N N . GLU A 1 100 ? -19.048 3.162 20.440 1.00 62.22 100 GLU A N 1
ATOM 817 C CA . GLU A 1 100 ? -18.811 4.271 21.359 1.00 62.22 100 GLU A CA 1
ATOM 818 C C . GLU A 1 100 ? -18.780 5.609 20.610 1.00 62.22 100 GLU A C 1
ATOM 820 O O . GLU A 1 100 ? -18.393 5.692 19.436 1.00 62.22 100 GLU A O 1
ATOM 825 N N . HIS A 1 101 ? -19.205 6.677 21.291 1.00 50.81 101 HIS A N 1
ATOM 826 C CA . HIS A 1 101 ? -19.186 8.033 20.744 1.00 50.81 101 HIS A CA 1
ATOM 827 C C . HIS A 1 101 ? -17.740 8.450 20.430 1.00 50.81 101 HIS A C 1
ATOM 829 O O . HIS A 1 101 ? -16.910 8.555 21.325 1.00 50.81 101 HIS A O 1
ATOM 835 N N . GLY A 1 102 ? -17.444 8.693 19.147 1.00 61.19 102 GLY A N 1
ATOM 836 C CA . GLY A 1 102 ? -16.104 9.063 18.666 1.00 61.19 102 GLY A CA 1
ATOM 837 C C . GLY A 1 102 ? -15.283 7.921 18.051 1.00 61.19 102 GLY A C 1
ATOM 838 O O . GLY A 1 102 ? -14.226 8.198 17.480 1.00 61.19 102 GLY A O 1
ATOM 839 N N . SER A 1 103 ? -15.775 6.677 18.097 1.00 65.06 103 SER A N 1
ATOM 840 C CA . SER A 1 103 ? -15.152 5.530 17.416 1.00 65.06 103 SER A CA 1
ATOM 841 C C . SER A 1 103 ? -15.068 5.732 15.896 1.00 65.06 103 SER A C 1
ATOM 843 O O . SER A 1 103 ? -15.861 6.470 15.294 1.00 65.06 103 SER A O 1
ATOM 845 N N . ASP A 1 104 ? -14.118 5.057 15.242 1.00 64.12 104 ASP A N 1
ATOM 846 C CA . ASP A 1 104 ? -14.002 5.078 13.777 1.00 64.12 104 ASP A CA 1
ATOM 847 C C . ASP A 1 104 ? -15.258 4.492 13.108 1.00 64.12 104 ASP A C 1
ATOM 849 O O . ASP A 1 104 ? -15.645 4.923 12.020 1.00 64.12 104 ASP A O 1
ATOM 853 N N . LEU A 1 105 ? -15.968 3.608 13.810 1.00 64.56 105 LEU A N 1
ATOM 854 C CA . LEU A 1 105 ? -17.291 3.115 13.441 1.00 64.56 105 LEU A CA 1
ATOM 855 C C . LEU A 1 105 ? -18.366 4.219 13.450 1.00 64.56 105 LEU A C 1
ATOM 857 O O . LEU A 1 105 ? -19.186 4.302 12.534 1.00 64.56 105 LEU A O 1
ATOM 861 N N . MET A 1 106 ? -18.340 5.120 14.436 1.00 63.75 106 MET A N 1
ATOM 862 C CA . MET A 1 106 ? -19.217 6.298 14.487 1.00 63.75 106 MET A CA 1
ATOM 863 C C . MET A 1 106 ? -18.892 7.284 13.353 1.00 63.75 106 MET A C 1
ATOM 865 O O . MET A 1 106 ? -19.807 7.842 12.750 1.00 63.75 106 MET A O 1
ATOM 869 N N . LYS A 1 107 ? -17.609 7.461 12.993 1.00 64.94 107 LYS A N 1
ATOM 870 C CA . LYS A 1 107 ? -17.208 8.246 11.805 1.00 64.94 107 LYS A CA 1
ATOM 871 C C . LYS A 1 107 ? -17.685 7.601 10.505 1.00 64.94 107 LYS A C 1
ATOM 873 O O . LYS A 1 107 ? -18.225 8.310 9.663 1.00 64.94 107 LYS A O 1
ATOM 878 N N . TYR A 1 108 ? -17.541 6.282 10.361 1.00 63.62 108 TYR A N 1
ATOM 879 C CA . TYR A 1 108 ? -18.075 5.519 9.229 1.00 63.62 108 TYR A CA 1
ATOM 880 C C . TYR A 1 108 ? -19.588 5.724 9.082 1.00 63.62 108 TYR A C 1
ATOM 882 O O . TYR A 1 108 ? -20.059 6.144 8.023 1.00 63.62 108 TYR A O 1
ATOM 890 N N . LEU A 1 109 ? -20.343 5.523 10.169 1.00 59.88 109 LEU A N 1
ATOM 891 C CA . LEU A 1 109 ? -21.784 5.772 10.198 1.00 59.88 109 LEU A CA 1
ATOM 892 C C . LEU A 1 109 ? -22.110 7.232 9.885 1.00 59.88 109 LEU A C 1
ATOM 894 O O . LEU A 1 109 ? -23.023 7.496 9.115 1.00 59.88 109 LEU A O 1
ATOM 898 N N . LYS A 1 110 ? -21.355 8.198 10.415 1.00 59.19 110 LYS A N 1
ATOM 899 C CA . LYS A 1 110 ? -21.561 9.621 10.125 1.00 59.19 110 LYS A CA 1
ATOM 900 C C . LYS A 1 110 ? -21.291 9.965 8.660 1.00 59.19 110 LYS A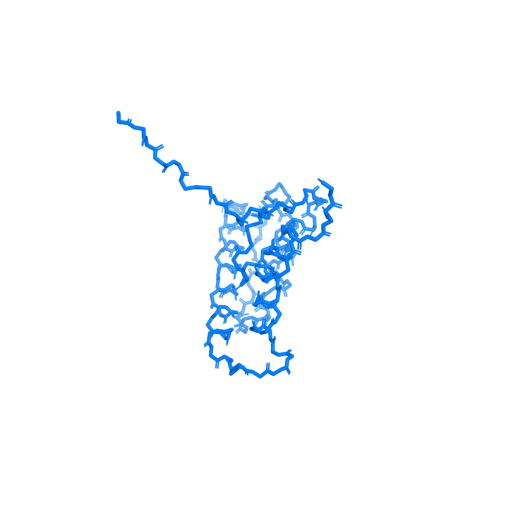 C 1
ATOM 902 O O . LYS A 1 110 ? -22.075 10.710 8.087 1.00 59.1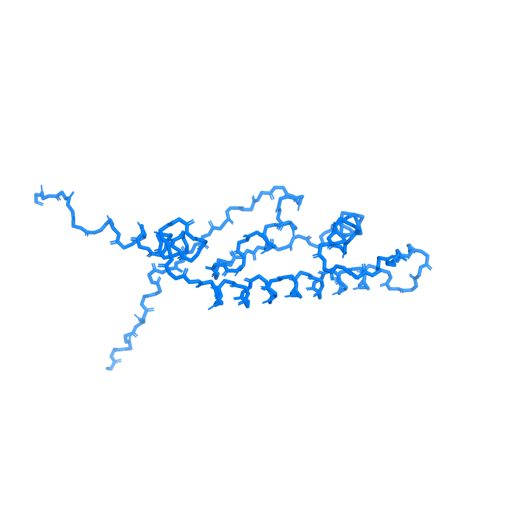9 110 LYS A O 1
ATOM 907 N N . CYS A 1 111 ? -20.243 9.423 8.039 1.00 58.88 111 CYS A N 1
ATOM 908 C CA . CYS A 1 111 ? -20.008 9.565 6.598 1.00 58.88 111 CYS A CA 1
ATOM 909 C C . CYS A 1 111 ? -21.165 8.970 5.784 1.00 58.88 111 CYS A C 1
ATOM 911 O O . CYS A 1 111 ? -21.610 9.598 4.824 1.00 58.88 111 CYS A O 1
ATOM 913 N N . SER A 1 112 ? -21.695 7.820 6.213 1.00 51.84 112 SER A N 1
ATOM 914 C CA . SER A 1 112 ? -22.885 7.199 5.622 1.00 51.84 112 SER A CA 1
ATOM 915 C C . SER A 1 112 ? -24.175 8.005 5.855 1.00 51.84 112 SER A C 1
ATOM 917 O O . SER A 1 112 ? -25.074 7.956 5.022 1.00 51.84 112 SER A O 1
ATOM 919 N N . LEU A 1 113 ? -24.293 8.735 6.972 1.00 48.03 113 LEU A N 1
ATOM 920 C CA . LEU A 1 113 ? -25.484 9.510 7.354 1.00 48.03 113 LEU A CA 1
ATOM 921 C C . LEU A 1 113 ? -25.471 10.948 6.805 1.00 48.03 113 LEU A C 1
ATOM 923 O O . LEU A 1 113 ? -26.523 11.461 6.434 1.00 48.03 113 LEU A O 1
ATOM 927 N N . MET A 1 114 ? -24.308 11.603 6.688 1.00 35.59 114 MET A N 1
ATOM 928 C CA . MET A 1 114 ? -24.188 12.951 6.097 1.00 35.59 114 MET A CA 1
ATOM 929 C C . MET A 1 114 ? -24.579 12.980 4.615 1.00 35.59 114 MET A C 1
ATOM 931 O O . MET A 1 114 ? -24.950 14.035 4.112 1.00 35.59 114 MET A O 1
ATOM 935 N N . THR A 1 115 ? -24.555 11.839 3.923 1.00 44.09 115 THR A N 1
ATOM 936 C CA . THR A 1 115 ? -25.035 11.730 2.536 1.00 44.09 115 THR A CA 1
ATOM 937 C C . THR A 1 115 ? -26.561 11.639 2.437 1.00 44.09 115 THR A C 1
ATOM 939 O O . THR A 1 115 ? -27.122 12.060 1.430 1.00 44.09 115 THR A O 1
ATOM 942 N N . ALA A 1 116 ? -27.250 11.163 3.480 1.00 46.03 116 ALA A N 1
ATOM 943 C CA . ALA A 1 116 ? -28.715 11.100 3.517 1.00 46.03 116 ALA A CA 1
ATOM 944 C C . ALA A 1 116 ? -29.374 12.454 3.871 1.00 46.03 116 ALA A C 1
ATOM 946 O O . ALA A 1 116 ? -30.566 12.644 3.646 1.00 46.03 116 ALA A O 1
ATOM 947 N N . GLY A 1 117 ? -28.607 13.408 4.414 1.00 42.84 117 GLY A N 1
ATOM 948 C CA . GLY A 1 117 ? -29.107 14.647 5.024 1.00 42.84 117 GLY A CA 1
ATOM 949 C C . GLY A 1 117 ? -29.325 15.860 4.108 1.00 42.84 117 GLY A C 1
ATOM 950 O O . GLY A 1 117 ? -29.389 16.970 4.624 1.00 42.84 117 GLY A O 1
ATOM 951 N N . LEU A 1 118 ? -29.429 15.701 2.782 1.00 38.38 118 LEU A N 1
ATOM 952 C CA . LEU A 1 118 ? -29.717 16.818 1.856 1.00 38.38 118 LEU A CA 1
ATOM 953 C C . LEU A 1 118 ? -30.889 16.548 0.902 1.00 38.38 118 LEU A C 1
ATOM 955 O O . LEU A 1 118 ? -30.917 17.018 -0.234 1.00 38.38 118 LEU A O 1
ATOM 959 N N . LYS A 1 119 ? -31.909 15.833 1.371 1.00 39.91 119 LYS A N 1
ATOM 960 C CA . LYS A 1 119 ? -33.261 15.978 0.826 1.00 39.91 119 LYS A CA 1
ATOM 961 C C . LYS A 1 119 ? -34.178 16.284 1.997 1.00 39.91 119 LYS A C 1
ATOM 963 O O . LYS A 1 119 ? -34.180 15.537 2.967 1.00 39.91 119 LYS A O 1
ATOM 968 N N . ASN A 1 120 ? -34.941 17.366 1.871 1.00 43.88 120 ASN A N 1
ATOM 969 C CA . ASN A 1 120 ? -35.870 17.941 2.850 1.00 43.88 120 ASN A CA 1
ATOM 970 C C . ASN A 1 120 ? -35.203 18.984 3.753 1.00 43.88 120 ASN A C 1
ATOM 972 O O . ASN A 1 120 ? -34.806 18.648 4.852 1.00 43.88 120 ASN A O 1
ATOM 976 N N . TYR A 1 121 ? -35.048 20.220 3.266 1.00 41.41 121 TYR A N 1
ATOM 977 C CA . TYR A 1 121 ? -35.313 21.479 3.992 1.00 41.41 121 TYR A CA 1
ATOM 978 C C . TYR A 1 121 ? -34.868 22.674 3.132 1.00 41.41 121 TYR A C 1
ATOM 980 O O . TYR A 1 121 ? -33.828 23.268 3.371 1.00 41.41 121 TYR A O 1
ATOM 988 N N . THR A 1 122 ? -35.685 23.023 2.139 1.00 30.48 122 THR A N 1
ATOM 989 C CA . THR A 1 122 ? -36.032 24.411 1.780 1.00 30.48 122 THR A CA 1
ATOM 990 C C . THR A 1 122 ? -37.331 24.321 0.992 1.00 30.48 122 THR A C 1
ATOM 992 O O . THR A 1 122 ? -37.336 23.819 -0.130 1.00 30.48 122 THR A O 1
ATOM 995 N N . GLY A 1 123 ? -38.440 24.709 1.619 1.00 42.91 123 GLY A N 1
ATOM 996 C CA . GLY A 1 123 ? -39.718 24.852 0.934 1.00 42.91 123 GLY A CA 1
ATOM 997 C C . GLY A 1 123 ? -39.731 26.117 0.088 1.00 42.91 123 GLY A C 1
ATOM 998 O O . GLY A 1 123 ? -39.314 27.158 0.590 1.00 42.91 123 GLY A O 1
ATOM 999 N N . ILE A 1 124 ? -40.184 25.983 -1.161 1.00 39.25 124 ILE A N 1
ATOM 1000 C CA . ILE A 1 124 ? -41.312 26.690 -1.800 1.00 39.25 124 ILE A CA 1
ATOM 1001 C C . ILE A 1 124 ? -41.924 25.687 -2.782 1.00 39.25 124 ILE A C 1
ATOM 1003 O O . ILE A 1 124 ? -41.128 24.986 -3.449 1.00 39.25 124 ILE A O 1
#

Secondary structure (DSSP, 8-state):
--------S---------HHHHHHHHHHHGGGT-------S-HHHHHHHHHHHGGGGTPPP-PPPTTSTTHHHHHHHHHHHHHHHHHHHHHHHHHHS---TT-HHHHHHHHHHHTTTTSS----

Mean predicted aligned error: 11.17 Å

pLDDT: mean 77.81, std 20.03, range [30.48, 96.56]

Foldseek 3Di:
DDDDDDPPLDQDDDPDDDQLCQQCPLLPCVLLVHDGHHDLPDQVSLQVVQVVQCVVVVHDDDRQDPPDVPSSVVSVVVSVVSSVVSSVVSNVVLVPDDPDDPDVVVVSVVVVVVSVPPDDDDDD

Radius of gyration: 19.16 Å; Cα contacts (8 Å, |Δi|>4): 96; chains: 1; bounding box: 61×38×39 Å

Sequence (124 aa):
MSSKYRQSEHTFHIPVMGIAFTIDSPVKVARF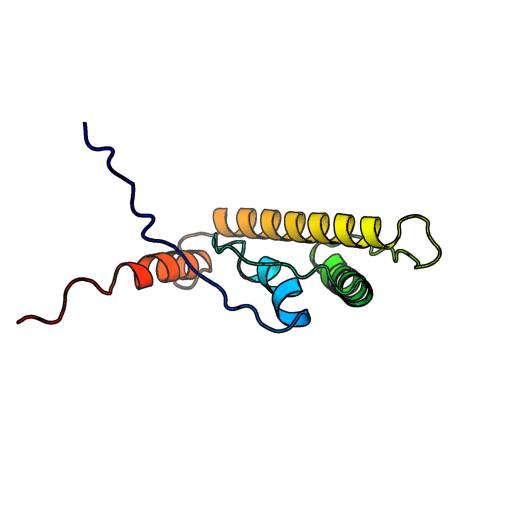GISSVISIVEDHLIEMMRQHYYPSIHHLYEPISVSEPDYRAKRITDYLNLVNTIVQQQMQKLRSEAFEHGSDLMKYLKCSLMTAGLKNYTGI

Solvent-accessible surface area (backbone atoms only — not comparable to full-atom values): 7921 Å² total; per-residue (Å²): 137,83,82,82,76,80,78,76,93,77,81,72,80,70,78,90,61,59,60,78,54,24,51,52,42,43,73,76,38,39,62,69,75,48,66,71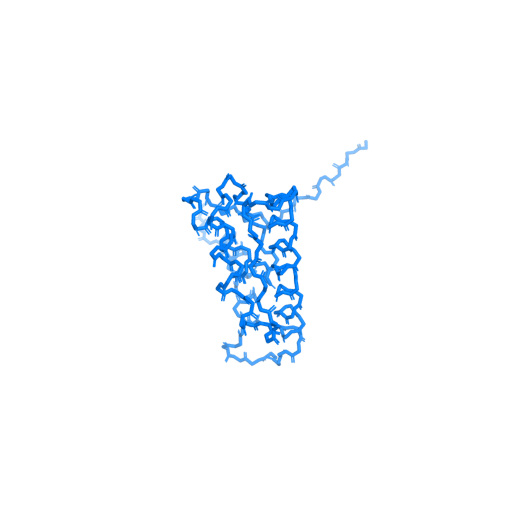,59,70,57,79,84,53,61,69,59,47,51,53,50,40,66,66,48,29,66,79,73,74,47,88,75,77,87,78,52,87,87,43,87,63,32,65,60,51,46,52,52,52,40,53,52,50,46,51,51,54,34,52,53,47,36,53,49,52,71,68,55,70,97,44,96,84,31,72,56,47,50,48,51,43,61,64,46,64,70,65,69,82,72,90,90,79,91,131